Protein AF-A0A2V3A0S1-F1 (afdb_monomer_lite)

Foldseek 3Di:
DPPPPDDALVRLLVLLVVLQVLLVVLVVVLVVCCVPVNDDPVNVVSVVSSVVSNVSSVVSNVVSVVRVVD

Radius of gyration: 15.73 Å; chains: 1; bounding box: 34×24×46 Å

Secondary structure (DSSP, 8-state):
--------HHHHHHHHHHHHHHHHHHHHHHHHHHHHH-S-GGGHHHHHHHHHHHHHHHHHHHHHHHHH--

Structure (mmCIF, N/CA/C/O backbone):
data_AF-A0A2V3A0S1-F1
#
_entry.id   AF-A0A2V3A0S1-F1
#
loop_
_atom_site.group_PDB
_atom_site.id
_atom_site.type_symbol
_atom_site.label_atom_id
_atom_site.label_alt_id
_atom_site.label_comp_id
_atom_site.label_asym_id
_atom_site.label_entity_id
_atom_site.label_seq_id
_atom_site.pdbx_PDB_ins_code
_atom_site.Cartn_x
_atom_site.Cartn_y
_atom_site.Cartn_z
_atom_site.occupancy
_atom_site.B_iso_or_equiv
_atom_site.auth_seq_id
_atom_site.auth_comp_id
_atom_site.auth_asym_id
_atom_site.auth_atom_id
_atom_site.pdbx_PDB_model_num
ATOM 1 N N . MET A 1 1 ? -7.032 -15.660 -27.057 1.00 44.59 1 MET A N 1
ATOM 2 C CA . MET A 1 1 ? -5.595 -15.483 -26.742 1.00 44.59 1 MET A CA 1
ATOM 3 C C . MET A 1 1 ? -5.394 -14.057 -26.220 1.00 44.59 1 MET A C 1
ATOM 5 O O . MET A 1 1 ? -5.345 -13.126 -27.013 1.00 44.59 1 MET A O 1
ATOM 9 N N . PHE A 1 2 ? -5.392 -13.839 -24.899 1.00 53.25 2 PHE A N 1
ATOM 10 C CA . PHE A 1 2 ? -5.182 -12.496 -24.336 1.00 53.25 2 PHE A CA 1
ATOM 11 C C . PHE A 1 2 ? -3.712 -12.101 -24.527 1.00 53.25 2 PHE A C 1
ATOM 13 O O . PHE A 1 2 ? -2.832 -12.626 -23.843 1.00 53.25 2 PHE A O 1
ATOM 20 N N . LYS A 1 3 ? -3.427 -11.205 -25.482 1.00 54.56 3 LYS A N 1
ATOM 21 C CA . LYS A 1 3 ? -2.097 -10.598 -25.634 1.00 54.56 3 LYS A CA 1
ATOM 22 C C . LYS A 1 3 ? -1.785 -9.844 -24.337 1.00 54.56 3 LYS A C 1
ATOM 24 O O . LYS A 1 3 ? -2.385 -8.808 -24.066 1.00 54.56 3 LYS A O 1
ATOM 29 N N . ARG A 1 4 ? -0.888 -10.382 -23.502 1.00 63.84 4 ARG A N 1
ATOM 30 C CA . ARG A 1 4 ? -0.441 -9.705 -22.276 1.00 63.84 4 ARG A CA 1
ATOM 31 C C . ARG A 1 4 ? 0.237 -8.398 -22.679 1.00 63.84 4 ARG A C 1
ATOM 33 O O . ARG A 1 4 ? 1.256 -8.429 -23.368 1.00 63.84 4 ARG A O 1
ATOM 40 N N . LYS A 1 5 ? -0.329 -7.262 -22.265 1.00 68.81 5 LYS A N 1
ATOM 41 C CA . LYS A 1 5 ? 0.296 -5.950 -22.452 1.00 68.81 5 LYS A CA 1
ATOM 42 C C . LYS A 1 5 ? 1.637 -5.972 -21.708 1.00 68.81 5 LYS A C 1
ATOM 44 O O . LYS A 1 5 ? 1.670 -6.254 -20.510 1.00 68.81 5 LYS A O 1
ATOM 49 N N . ARG A 1 6 ? 2.748 -5.767 -22.423 1.00 72.56 6 ARG A N 1
ATOM 50 C CA . ARG A 1 6 ? 4.065 -5.607 -21.794 1.00 72.56 6 ARG A CA 1
ATOM 51 C C . ARG A 1 6 ? 4.123 -4.193 -21.240 1.00 72.56 6 ARG A C 1
ATOM 53 O O . ARG A 1 6 ? 4.152 -3.243 -22.013 1.00 72.56 6 ARG A O 1
ATOM 60 N N . TYR A 1 7 ? 4.080 -4.079 -19.922 1.00 78.44 7 TYR A N 1
ATOM 61 C CA . TYR A 1 7 ? 4.265 -2.803 -19.248 1.00 78.44 7 TYR A CA 1
ATOM 62 C C . TYR A 1 7 ? 5.751 -2.437 -19.240 1.00 78.44 7 TYR A C 1
ATOM 64 O O . TYR A 1 7 ? 6.616 -3.302 -19.084 1.00 78.44 7 TYR A O 1
ATOM 72 N N . THR A 1 8 ? 6.041 -1.156 -19.407 1.00 83.94 8 THR A N 1
ATOM 73 C CA . THR A 1 8 ? 7.390 -0.594 -19.288 1.00 83.94 8 THR A CA 1
ATOM 74 C C . THR A 1 8 ? 7.777 -0.423 -17.816 1.00 83.94 8 THR A C 1
ATOM 76 O O . THR A 1 8 ? 6.912 -0.294 -16.946 1.00 83.94 8 THR A O 1
ATOM 79 N N . ALA A 1 9 ? 9.078 -0.361 -17.508 1.00 84.00 9 ALA A N 1
ATOM 80 C CA . ALA A 1 9 ? 9.557 -0.102 -16.143 1.00 84.00 9 ALA A CA 1
ATOM 81 C C . ALA A 1 9 ? 8.975 1.201 -15.548 1.00 84.00 9 ALA A C 1
ATOM 83 O O . ALA A 1 9 ? 8.615 1.244 -14.369 1.00 84.00 9 ALA A O 1
ATOM 84 N N . LYS A 1 10 ? 8.788 2.240 -16.381 1.00 85.81 10 LYS A N 1
ATOM 85 C CA . LYS A 1 10 ? 8.139 3.504 -15.988 1.00 85.81 10 LYS A CA 1
ATOM 86 C C . LYS A 1 10 ? 6.679 3.307 -15.566 1.00 85.81 10 LYS A C 1
ATOM 88 O O . LYS A 1 10 ? 6.271 3.861 -14.549 1.00 85.81 10 LYS A O 1
ATOM 93 N N . GLU A 1 11 ? 5.908 2.496 -16.292 1.00 87.94 11 GLU A N 1
ATOM 94 C CA . GLU A 1 11 ? 4.513 2.187 -15.940 1.00 87.94 11 GLU A CA 1
ATOM 95 C C . GLU A 1 11 ? 4.415 1.370 -14.644 1.00 87.94 11 GLU A C 1
ATOM 97 O O . GLU A 1 11 ? 3.574 1.669 -13.797 1.00 87.94 11 GLU A O 1
ATOM 102 N N . PHE A 1 12 ? 5.303 0.388 -14.439 1.00 87.94 12 PHE A N 1
ATOM 103 C CA . PHE A 1 12 ? 5.384 -0.356 -13.174 1.00 87.94 12 PHE A CA 1
ATOM 104 C C . PHE A 1 12 ? 5.673 0.572 -11.988 1.00 87.94 12 PHE A C 1
ATOM 106 O O . PHE A 1 12 ? 5.036 0.458 -10.938 1.00 87.94 12 PHE A O 1
ATOM 113 N N . ARG A 1 13 ? 6.598 1.524 -12.162 1.00 87.25 13 ARG A N 1
ATOM 114 C CA . ARG A 1 13 ? 6.934 2.514 -11.136 1.00 87.25 13 ARG A CA 1
ATOM 115 C C . ARG A 1 13 ? 5.750 3.432 -10.835 1.00 87.25 13 ARG A C 1
ATOM 117 O O . ARG A 1 13 ? 5.413 3.591 -9.665 1.00 87.25 13 ARG A O 1
ATOM 124 N N . ALA A 1 14 ? 5.077 3.963 -11.856 1.00 90.69 14 ALA A N 1
ATOM 125 C CA . ALA A 1 14 ? 3.884 4.793 -11.677 1.00 90.69 14 ALA A CA 1
ATOM 126 C C . ALA A 1 14 ? 2.769 4.040 -10.932 1.00 90.69 14 ALA A C 1
ATOM 128 O O . ALA A 1 14 ? 2.238 4.549 -9.948 1.00 90.69 14 ALA A O 1
ATOM 129 N N . MET A 1 15 ? 2.488 2.793 -11.326 1.00 90.44 15 MET A N 1
ATOM 130 C CA . MET A 1 15 ? 1.516 1.942 -10.632 1.00 90.44 15 MET A CA 1
ATOM 131 C C . MET A 1 15 ? 1.899 1.725 -9.168 1.00 90.44 15 MET A C 1
ATOM 133 O O . MET A 1 15 ? 1.059 1.903 -8.291 1.00 90.44 15 MET A O 1
ATOM 137 N N . SER A 1 16 ? 3.167 1.408 -8.877 1.00 92.06 16 SER A N 1
ATOM 138 C CA . SER A 1 16 ? 3.618 1.212 -7.492 1.00 92.06 16 SER A CA 1
ATOM 139 C C . SER A 1 16 ? 3.384 2.441 -6.612 1.00 92.06 16 SER A C 1
ATOM 141 O O . SER A 1 16 ? 2.916 2.307 -5.485 1.00 92.06 16 SER A O 1
ATOM 143 N N . VAL A 1 17 ? 3.638 3.639 -7.151 1.00 92.75 17 VAL A N 1
ATOM 144 C CA . VAL A 1 17 ? 3.428 4.906 -6.443 1.00 92.75 17 VAL A CA 1
ATOM 145 C C . VAL A 1 17 ? 1.944 5.137 -6.170 1.00 92.75 17 VAL A C 1
ATOM 147 O O . VAL A 1 17 ? 1.598 5.491 -5.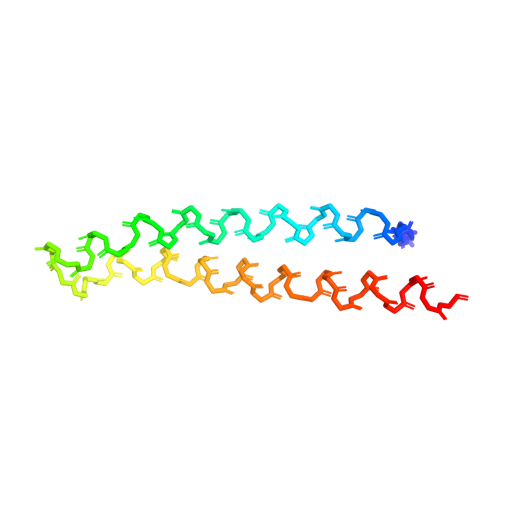049 1.00 92.75 17 VAL A O 1
ATOM 150 N N . ILE A 1 18 ? 1.062 4.874 -7.141 1.00 94.62 18 ILE A N 1
ATOM 151 C CA . ILE A 1 18 ? -0.394 4.999 -6.953 1.00 94.62 18 ILE A CA 1
ATOM 152 C C . ILE A 1 18 ? -0.867 4.110 -5.798 1.00 94.62 18 ILE A C 1
ATOM 154 O O . ILE A 1 18 ? -1.564 4.582 -4.901 1.00 94.62 18 ILE A O 1
ATOM 158 N N . TYR A 1 19 ? -0.445 2.845 -5.774 1.00 93.62 19 TYR A N 1
ATOM 159 C CA . TYR A 1 19 ? -0.806 1.924 -4.696 1.00 93.62 19 TYR A CA 1
ATOM 160 C C . TYR A 1 19 ? -0.261 2.363 -3.329 1.00 93.62 19 TYR A C 1
ATOM 162 O O . TYR A 1 19 ? -0.963 2.232 -2.328 1.00 93.62 19 TYR A O 1
ATOM 170 N N . PHE A 1 20 ? 0.945 2.938 -3.273 1.00 94.06 20 PHE A N 1
ATOM 171 C CA . PHE A 1 20 ? 1.478 3.505 -2.031 1.00 94.06 20 PHE A CA 1
ATOM 172 C C . PHE A 1 20 ? 0.724 4.747 -1.564 1.00 94.06 20 PHE A C 1
ATOM 174 O O . PHE A 1 20 ? 0.503 4.886 -0.366 1.00 94.06 20 PHE A O 1
ATOM 181 N N . ILE A 1 21 ? 0.290 5.618 -2.477 1.00 94.50 21 ILE A N 1
ATOM 182 C CA . ILE A 1 21 ? -0.528 6.787 -2.131 1.00 94.50 21 ILE A CA 1
ATOM 183 C C . ILE A 1 21 ? -1.868 6.334 -1.545 1.00 94.50 21 ILE A C 1
ATOM 185 O O . ILE A 1 21 ? -2.264 6.826 -0.492 1.00 94.50 21 ILE A O 1
ATOM 189 N N . ILE A 1 22 ? -2.532 5.358 -2.176 1.00 93.12 22 ILE A N 1
ATOM 190 C CA . ILE A 1 22 ? -3.793 4.789 -1.673 1.00 93.12 22 ILE A CA 1
ATOM 191 C C . ILE A 1 22 ? -3.589 4.188 -0.278 1.00 93.12 22 ILE A C 1
ATOM 193 O O . ILE A 1 22 ? -4.341 4.503 0.643 1.00 93.12 22 ILE A O 1
ATOM 197 N N . SER A 1 23 ? -2.545 3.372 -0.097 1.00 93.50 23 SER A N 1
ATOM 198 C CA . SER A 1 23 ? -2.216 2.792 1.208 1.00 93.50 23 SER A CA 1
ATOM 199 C C . SER A 1 23 ? -1.917 3.864 2.257 1.00 93.50 23 SER A C 1
ATOM 201 O O . SER A 1 23 ? -2.359 3.732 3.394 1.00 93.50 23 SER A O 1
ATOM 203 N N . GLY A 1 24 ? -1.167 4.909 1.905 1.00 92.00 24 GLY A N 1
ATOM 204 C CA . GLY A 1 24 ? -0.834 6.000 2.818 1.00 92.00 24 GLY A CA 1
ATOM 205 C C . GLY A 1 24 ? -2.066 6.800 3.234 1.00 92.00 24 GLY A C 1
ATOM 206 O O . GLY A 1 24 ? -2.225 7.116 4.409 1.00 92.00 24 GLY A O 1
ATOM 207 N N . PHE A 1 25 ? -2.978 7.066 2.298 1.00 93.69 25 PHE A N 1
ATOM 208 C CA . PHE A 1 25 ? -4.231 7.760 2.587 1.00 93.69 25 PHE A CA 1
ATOM 209 C C . PHE A 1 25 ? -5.127 6.948 3.530 1.00 93.69 25 PHE A C 1
ATOM 211 O O . PHE A 1 25 ? -5.644 7.483 4.509 1.00 93.69 25 PHE A O 1
ATOM 218 N N . LEU A 1 26 ? -5.253 5.639 3.286 1.00 92.38 26 LEU A N 1
ATOM 219 C CA . LEU A 1 26 ? -5.993 4.740 4.173 1.00 92.38 26 LEU A CA 1
ATOM 220 C C . LEU A 1 26 ? -5.363 4.673 5.568 1.00 92.38 26 LEU A C 1
ATOM 222 O O . LEU A 1 26 ? -6.086 4.719 6.557 1.00 92.38 26 LEU A O 1
ATOM 226 N N . LEU A 1 27 ? -4.031 4.634 5.662 1.00 92.56 27 LEU A N 1
ATOM 227 C CA . LEU A 1 27 ? -3.323 4.639 6.942 1.00 92.56 27 LEU A CA 1
ATOM 228 C C . LEU A 1 27 ? -3.639 5.901 7.761 1.00 92.56 27 LEU A C 1
ATOM 230 O O . LEU A 1 27 ? -3.940 5.799 8.949 1.00 92.56 27 LEU A O 1
ATOM 234 N N . ILE A 1 28 ? -3.624 7.075 7.123 1.00 91.94 28 ILE A N 1
ATOM 235 C CA . ILE A 1 28 ? -3.960 8.351 7.774 1.00 91.94 28 ILE A CA 1
ATOM 236 C C . ILE A 1 28 ? -5.417 8.373 8.245 1.00 91.94 28 ILE A C 1
ATOM 238 O O . ILE A 1 28 ? -5.694 8.985 9.266 1.00 91.94 28 ILE A O 1
ATOM 242 N N . GLY A 1 29 ? -6.342 7.714 7.544 1.00 87.12 29 GLY A N 1
ATOM 243 C CA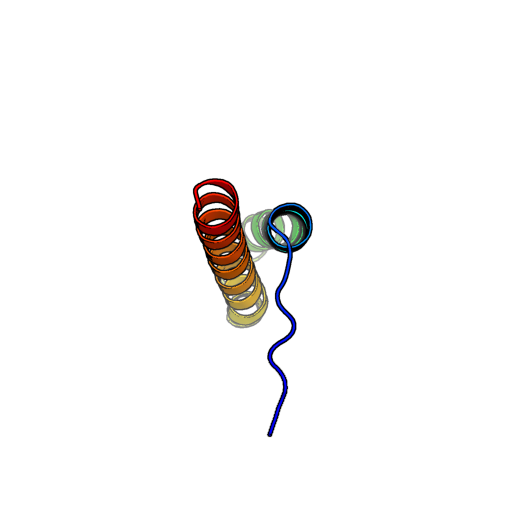 . GLY A 1 29 ? -7.734 7.598 7.990 1.00 87.12 29 GLY A CA 1
ATOM 244 C C . GLY A 1 29 ? -7.927 6.607 9.142 1.00 87.12 29 GLY A C 1
ATOM 245 O O . GLY A 1 29 ? -8.701 6.866 10.059 1.00 87.12 29 GLY A O 1
ATOM 246 N N . ILE A 1 30 ? -7.203 5.484 9.121 1.00 88.56 30 ILE A N 1
ATOM 247 C CA . ILE A 1 30 ? -7.346 4.408 10.112 1.00 88.56 30 ILE A CA 1
ATOM 248 C C . ILE A 1 30 ? -6.706 4.780 11.452 1.00 88.56 30 ILE A C 1
ATOM 250 O O . ILE A 1 30 ? -7.272 4.455 12.489 1.00 88.56 30 ILE A O 1
AT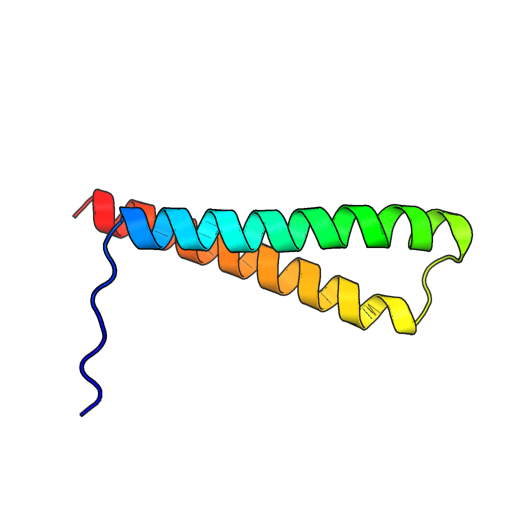OM 254 N N . ILE A 1 31 ? -5.548 5.452 11.462 1.00 87.94 31 ILE A N 1
ATOM 255 C CA . ILE A 1 31 ? -4.833 5.782 12.709 1.00 87.94 31 ILE A CA 1
ATOM 256 C C . ILE A 1 31 ? -5.700 6.616 13.676 1.00 87.94 31 ILE A C 1
ATOM 258 O O . ILE A 1 31 ? -5.831 6.211 14.829 1.00 87.94 31 ILE A O 1
ATOM 262 N N . PRO A 1 32 ? -6.324 7.736 13.259 1.00 88.25 32 PRO A N 1
ATOM 263 C CA . PRO A 1 32 ? -7.205 8.513 14.121 1.00 88.25 32 PRO A CA 1
ATOM 264 C C . PRO A 1 32 ? -8.416 7.699 14.565 1.00 88.25 32 PRO A C 1
ATOM 266 O O . PRO A 1 32 ? -8.717 7.679 15.751 1.00 88.25 32 PRO A O 1
ATOM 269 N N . ALA A 1 33 ? -9.068 6.986 13.641 1.00 85.06 33 ALA A N 1
ATOM 270 C CA . ALA A 1 33 ? -10.233 6.165 13.960 1.00 85.06 33 ALA A CA 1
ATOM 271 C C . ALA A 1 33 ? -9.900 5.128 15.047 1.00 85.06 33 ALA A C 1
ATOM 273 O O . ALA A 1 33 ? -10.601 5.025 16.048 1.00 85.06 33 ALA A O 1
ATOM 274 N N . PHE A 1 34 ? -8.756 4.455 14.918 1.00 86.12 34 PHE A N 1
ATOM 275 C CA . PHE A 1 34 ? -8.263 3.511 15.914 1.00 86.12 34 PHE A CA 1
ATOM 276 C C . PHE A 1 34 ? -7.970 4.166 17.276 1.00 86.12 34 PHE A C 1
ATOM 278 O O . PHE A 1 34 ? -8.232 3.558 18.310 1.00 86.12 34 PHE A O 1
ATOM 285 N N . ILE A 1 35 ? -7.447 5.398 17.292 1.00 86.75 35 ILE A N 1
ATOM 286 C CA . ILE A 1 35 ? -7.163 6.146 18.530 1.00 86.75 35 ILE A CA 1
ATOM 287 C C . ILE A 1 35 ? -8.456 6.575 19.243 1.00 86.75 35 ILE A C 1
ATOM 289 O O .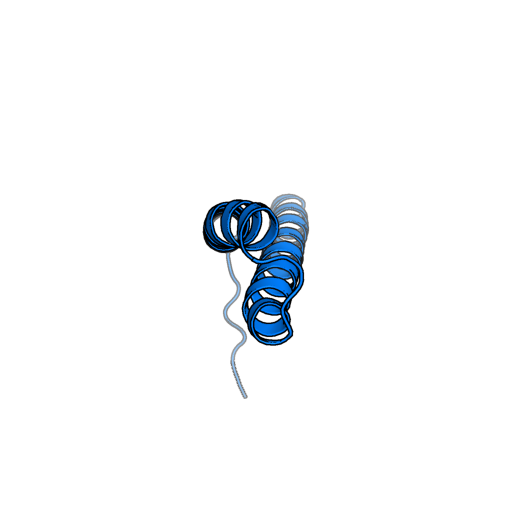 ILE A 1 35 ? -8.501 6.532 20.470 1.00 86.75 35 ILE A O 1
ATOM 293 N N . PHE A 1 36 ? -9.487 6.998 18.503 1.00 86.56 36 PHE A N 1
ATOM 294 C CA . PHE A 1 36 ? -10.723 7.536 19.083 1.00 86.56 36 PHE A CA 1
ATOM 295 C C . PHE A 1 36 ? -11.768 6.465 19.424 1.00 86.56 36 PHE A C 1
ATOM 297 O O . PHE A 1 36 ? -12.399 6.555 20.473 1.00 86.56 36 PHE A O 1
ATOM 304 N N . GLU A 1 37 ? -11.957 5.465 18.562 1.00 83.31 37 GLU A N 1
ATOM 305 C CA . GLU A 1 37 ? -13.046 4.476 18.669 1.00 83.31 37 GLU A CA 1
ATOM 306 C C . GLU A 1 37 ? -12.538 3.068 19.036 1.00 83.31 37 GLU A C 1
ATOM 308 O O . GLU A 1 37 ? -13.310 2.207 19.455 1.00 83.31 37 GLU A O 1
ATOM 313 N N . GLY A 1 38 ? -11.225 2.824 18.951 1.00 75.88 38 GLY A N 1
ATOM 314 C CA . GLY A 1 38 ? -10.632 1.507 19.179 1.00 75.88 38 GLY A CA 1
ATOM 315 C C . GLY A 1 38 ? -10.755 0.569 17.972 1.00 75.88 38 GLY A C 1
ATOM 316 O O . GLY A 1 38 ? -11.075 0.973 16.857 1.00 75.88 38 GLY A O 1
ATOM 317 N N . LEU A 1 39 ? -10.437 -0.717 18.168 1.00 75.44 39 LEU A N 1
ATOM 318 C CA . LEU A 1 39 ? -10.437 -1.720 17.092 1.00 75.44 39 LEU A CA 1
ATOM 319 C C . LEU A 1 39 ? -11.856 -2.252 16.8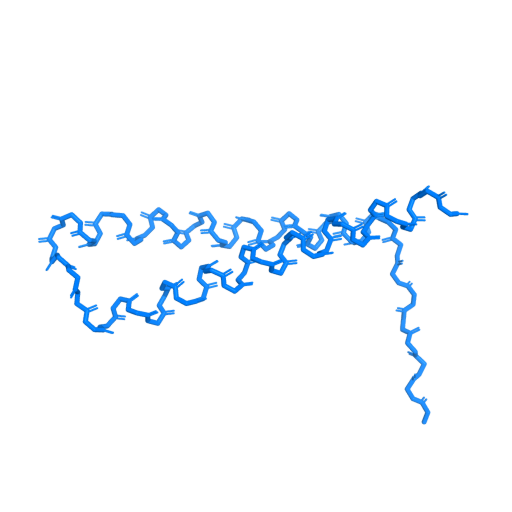43 1.00 75.44 39 LEU A C 1
ATOM 321 O O . LEU A 1 39 ? -12.240 -3.314 17.335 1.00 75.44 39 LEU A O 1
ATOM 325 N N . GLU A 1 40 ? -12.642 -1.520 16.058 1.00 79.69 40 GLU A N 1
ATOM 326 C CA . GLU A 1 40 ? -13.955 -1.993 15.626 1.00 79.69 40 GLU A CA 1
ATOM 327 C C . GLU A 1 40 ? -13.873 -2.934 14.414 1.00 79.69 40 GLU A C 1
ATOM 329 O O . GLU A 1 40 ? -13.024 -2.804 13.529 1.00 79.69 40 GLU A O 1
ATOM 334 N N . LYS A 1 41 ? -14.814 -3.886 14.323 1.00 80.38 41 LYS A N 1
ATOM 335 C CA . LYS A 1 41 ? -14.888 -4.840 13.198 1.00 80.38 41 LYS A CA 1
ATOM 336 C C . LYS A 1 41 ? -15.105 -4.151 11.846 1.00 80.38 41 LYS A C 1
ATOM 338 O O . LYS A 1 41 ? -14.738 -4.701 10.814 1.00 80.38 41 LYS A O 1
ATOM 343 N N . THR A 1 42 ? -15.681 -2.957 11.844 1.00 82.69 42 THR A N 1
ATOM 344 C CA . THR A 1 42 ? -15.867 -2.100 10.665 1.00 82.69 42 THR A CA 1
ATOM 345 C C . THR A 1 42 ? -14.532 -1.614 10.089 1.00 82.69 42 THR A C 1
ATOM 347 O O . THR A 1 42 ? -14.421 -1.440 8.876 1.00 82.69 42 THR A O 1
ATOM 350 N N . MET A 1 43 ? -13.484 -1.498 10.915 1.00 81.94 43 MET A N 1
ATOM 351 C CA . MET A 1 43 ? -12.144 -1.060 10.504 1.00 81.94 43 MET A CA 1
ATOM 352 C C . MET A 1 43 ? -11.297 -2.172 9.869 1.00 81.94 43 MET A C 1
ATOM 354 O O . MET A 1 43 ? -10.299 -1.886 9.207 1.00 81.94 43 MET A O 1
ATOM 358 N N . LEU A 1 44 ? -11.702 -3.441 9.995 1.00 86.75 44 LEU A N 1
ATOM 359 C CA . LEU A 1 44 ? -11.010 -4.565 9.348 1.00 86.75 44 LEU A CA 1
ATOM 360 C C . LEU A 1 44 ? -10.981 -4.416 7.826 1.00 86.75 44 LEU A C 1
ATOM 362 O O . LEU A 1 44 ? -9.958 -4.681 7.200 1.00 86.75 44 LEU A O 1
ATOM 366 N N . PHE A 1 45 ? -12.084 -3.970 7.225 1.00 87.94 45 PHE A N 1
ATOM 367 C CA . PHE A 1 45 ? -12.175 -3.798 5.777 1.00 87.94 45 PHE A CA 1
ATOM 368 C C . PHE A 1 45 ? -11.183 -2.753 5.226 1.00 87.94 45 PHE A C 1
ATOM 370 O O . PHE A 1 45 ? -10.368 -3.117 4.369 1.00 87.94 45 PHE A O 1
ATOM 377 N N . PRO A 1 46 ? -11.165 -1.492 5.709 1.00 89.44 46 PRO A N 1
ATOM 378 C CA . PRO A 1 46 ? -10.181 -0.512 5.255 1.00 89.44 46 PRO A CA 1
ATOM 379 C C . PRO A 1 46 ? -8.744 -0.932 5.591 1.00 89.44 46 PRO A C 1
ATOM 381 O O . PRO A 1 46 ? -7.841 -0.677 4.796 1.00 89.44 46 PRO A O 1
ATOM 384 N N . PHE A 1 47 ? -8.520 -1.650 6.696 1.00 89.56 47 PHE A N 1
ATOM 385 C CA . PHE A 1 47 ? -7.198 -2.175 7.043 1.00 89.56 47 PHE A CA 1
ATOM 386 C C . PHE A 1 47 ? -6.702 -3.244 6.056 1.00 89.56 47 PHE A C 1
ATOM 388 O O . PHE A 1 47 ? -5.554 -3.201 5.610 1.00 89.56 47 PHE A O 1
ATOM 395 N N . ILE A 1 48 ? -7.569 -4.171 5.637 1.00 92.31 48 ILE A N 1
ATOM 396 C CA . ILE A 1 48 ? -7.245 -5.167 4.603 1.00 92.31 48 ILE A CA 1
ATOM 397 C C . ILE A 1 48 ? -6.977 -4.478 3.257 1.00 92.31 48 ILE A C 1
ATOM 399 O O . ILE A 1 48 ? -6.017 -4.826 2.566 1.00 92.31 48 ILE A O 1
ATOM 403 N N . LEU A 1 49 ? -7.773 -3.475 2.875 1.00 92.69 49 LEU A N 1
ATOM 404 C CA . LEU A 1 49 ? -7.531 -2.690 1.658 1.00 92.69 49 LEU A CA 1
ATOM 405 C C . LEU A 1 49 ? -6.195 -1.935 1.701 1.00 92.69 49 LEU A C 1
ATOM 407 O O . LEU A 1 49 ? -5.459 -1.895 0.712 1.00 92.69 49 LEU A O 1
ATOM 411 N N . MET A 1 50 ? -5.839 -1.384 2.857 1.00 94.50 50 MET A N 1
ATOM 412 C CA . MET A 1 50 ? -4.547 -0.742 3.070 1.00 94.50 50 MET A CA 1
ATOM 413 C C . MET A 1 50 ? -3.404 -1.749 2.895 1.00 94.50 50 MET A C 1
ATOM 415 O O . MET A 1 50 ? -2.481 -1.508 2.123 1.00 94.50 50 MET A O 1
ATOM 419 N N . LEU A 1 51 ? -3.484 -2.915 3.539 1.00 94.31 51 LEU A N 1
ATOM 420 C CA . LEU A 1 51 ? -2.444 -3.940 3.425 1.00 94.31 51 LEU A CA 1
ATOM 421 C C . LEU A 1 51 ? -2.321 -4.493 2.001 1.00 94.31 51 LEU A C 1
ATOM 423 O O . LEU A 1 51 ? -1.214 -4.634 1.482 1.00 94.31 51 LEU A O 1
ATOM 427 N N . THR A 1 52 ? -3.442 -4.786 1.342 1.00 94.94 52 THR A N 1
ATOM 428 C CA . THR A 1 52 ? -3.440 -5.306 -0.034 1.00 94.94 52 THR A CA 1
ATOM 429 C C . THR A 1 52 ? -2.877 -4.286 -1.020 1.00 94.94 52 THR A C 1
ATOM 431 O O . THR A 1 52 ? -2.063 -4.656 -1.870 1.00 94.94 52 THR A O 1
ATOM 434 N N . SER A 1 53 ? -3.234 -3.004 -0.894 1.00 93.06 53 SER A N 1
ATOM 435 C CA . SER A 1 53 ? -2.653 -1.934 -1.714 1.00 93.06 53 SER A CA 1
ATOM 436 C C . SER A 1 53 ? -1.155 -1.764 -1.449 1.00 93.06 53 SER A C 1
ATOM 438 O O . SER A 1 53 ? -0.387 -1.719 -2.409 1.00 93.06 53 SER A O 1
ATOM 440 N N . LEU A 1 54 ? -0.702 -1.802 -0.192 1.00 94.31 54 LEU A N 1
ATOM 441 C CA . LEU A 1 54 ? 0.722 -1.759 0.157 1.00 94.31 54 LEU A CA 1
ATOM 442 C C . LEU A 1 54 ? 1.510 -2.906 -0.494 1.00 94.31 54 LEU A C 1
ATOM 444 O O . LEU A 1 54 ? 2.507 -2.667 -1.179 1.00 94.31 54 LEU A O 1
ATOM 448 N N . ILE A 1 55 ? 1.041 -4.148 -0.329 1.00 95.12 55 ILE A N 1
ATOM 449 C CA . ILE A 1 55 ? 1.668 -5.343 -0.917 1.00 95.12 55 ILE A CA 1
ATOM 450 C C . ILE A 1 55 ? 1.709 -5.218 -2.441 1.00 95.12 55 ILE A C 1
ATOM 452 O O . ILE A 1 55 ? 2.740 -5.469 -3.067 1.00 95.12 55 ILE A O 1
ATOM 456 N N . THR A 1 56 ? 0.605 -4.782 -3.046 1.00 93.50 56 THR A N 1
ATOM 457 C CA . THR A 1 56 ? 0.514 -4.586 -4.494 1.00 93.50 56 THR A CA 1
ATOM 458 C C . THR A 1 56 ? 1.524 -3.540 -4.969 1.00 93.50 56 THR A C 1
ATOM 460 O O . THR A 1 56 ? 2.256 -3.792 -5.928 1.00 93.50 56 THR A O 1
ATOM 463 N N . GLY A 1 57 ? 1.657 -2.416 -4.262 1.00 90.94 57 GLY A N 1
ATOM 464 C CA . GLY A 1 57 ? 2.670 -1.397 -4.539 1.00 90.94 57 GLY A CA 1
ATOM 465 C C . GLY A 1 57 ? 4.095 -1.956 -4.508 1.00 90.94 57 GLY A C 1
ATOM 466 O O . GLY A 1 57 ? 4.867 -1.732 -5.445 1.00 90.94 57 GLY A O 1
ATOM 467 N N . ILE A 1 58 ? 4.428 -2.769 -3.498 1.00 93.62 58 ILE A N 1
ATOM 468 C CA . ILE A 1 58 ? 5.732 -3.446 -3.396 1.00 93.62 58 ILE A CA 1
ATOM 469 C C . ILE A 1 58 ? 5.959 -4.373 -4.597 1.00 93.62 58 ILE A C 1
ATOM 471 O O . ILE A 1 58 ? 7.017 -4.315 -5.225 1.00 93.62 58 ILE A O 1
ATOM 475 N N . LEU A 1 59 ? 4.969 -5.188 -4.971 1.00 92.62 59 LEU A N 1
ATOM 476 C CA . LEU A 1 59 ? 5.076 -6.110 -6.107 1.00 92.62 59 LEU A CA 1
ATOM 477 C C . LEU A 1 59 ? 5.321 -5.376 -7.431 1.00 92.62 59 LEU A C 1
ATOM 479 O O . LEU A 1 59 ? 6.178 -5.799 -8.214 1.00 92.62 59 LEU A O 1
ATOM 483 N N . TYR A 1 60 ? 4.605 -4.274 -7.680 1.00 91.88 60 TYR A N 1
ATOM 484 C CA . TYR A 1 60 ? 4.818 -3.440 -8.866 1.00 91.88 60 TYR A CA 1
ATOM 485 C C . TYR A 1 60 ? 6.216 -2.813 -8.864 1.00 91.88 60 TYR A C 1
ATOM 487 O O . TYR A 1 60 ? 6.870 -2.804 -9.907 1.00 91.88 60 TYR A O 1
ATOM 495 N N . ARG A 1 61 ? 6.723 -2.374 -7.705 1.00 89.75 61 ARG A N 1
ATOM 496 C CA . ARG A 1 61 ? 8.076 -1.810 -7.584 1.00 89.75 61 ARG A CA 1
ATOM 497 C C . ARG A 1 61 ? 9.163 -2.852 -7.851 1.00 89.75 61 ARG A C 1
ATOM 499 O O . ARG A 1 61 ? 10.082 -2.587 -8.621 1.00 89.75 61 ARG A O 1
ATOM 506 N N . ILE A 1 62 ? 9.031 -4.052 -7.282 1.00 91.44 62 ILE A N 1
ATOM 507 C CA . ILE A 1 62 ? 9.969 -5.162 -7.514 1.00 91.44 62 ILE A CA 1
ATOM 508 C C . ILE A 1 62 ? 9.956 -5.576 -8.990 1.00 91.44 62 ILE A C 1
ATOM 510 O O . ILE A 1 62 ? 11.015 -5.758 -9.591 1.00 91.44 62 ILE A O 1
ATOM 514 N N . ARG A 1 63 ? 8.770 -5.709 -9.601 1.00 87.06 63 ARG A N 1
ATOM 515 C CA . ARG A 1 63 ? 8.658 -6.018 -11.036 1.00 87.06 63 ARG A CA 1
ATOM 516 C C . ARG A 1 63 ? 9.259 -4.924 -11.910 1.00 87.06 63 ARG A C 1
ATOM 518 O O . ARG A 1 63 ? 9.958 -5.263 -12.856 1.00 87.06 63 ARG A O 1
ATOM 525 N N . GLY A 1 64 ? 9.033 -3.652 -11.582 1.00 86.19 64 GLY A N 1
ATOM 526 C CA . GLY A 1 64 ? 9.627 -2.521 -12.295 1.00 86.19 64 GLY A CA 1
ATOM 527 C C . GLY A 1 64 ? 11.152 -2.599 -12.328 1.00 86.19 64 GLY A C 1
ATOM 528 O O . GLY A 1 64 ? 11.728 -2.541 -13.409 1.00 86.19 64 GLY A O 1
ATOM 529 N N . HIS A 1 65 ? 11.788 -2.852 -11.180 1.00 87.31 65 HIS A N 1
ATOM 530 C CA . HIS A 1 65 ? 13.244 -3.018 -11.104 1.00 87.31 65 HIS A CA 1
ATOM 531 C C . HIS A 1 65 ? 13.764 -4.213 -11.917 1.00 87.31 65 HIS A C 1
ATOM 533 O O . HIS A 1 65 ? 14.801 -4.107 -12.563 1.00 87.31 65 HIS A O 1
ATOM 539 N N . ARG A 1 66 ? 13.041 -5.343 -11.946 1.00 85.31 66 ARG A N 1
ATOM 540 C CA . ARG A 1 66 ? 13.436 -6.496 -12.780 1.00 85.31 66 ARG A CA 1
ATOM 541 C C . ARG A 1 66 ? 13.341 -6.216 -14.279 1.00 85.31 66 ARG A C 1
ATOM 543 O O . ARG A 1 66 ? 14.099 -6.799 -15.039 1.00 85.31 66 ARG A O 1
ATOM 550 N N . VAL A 1 67 ? 12.393 -5.380 -14.702 1.00 84.56 67 VAL A N 1
ATOM 551 C CA . VAL A 1 67 ? 12.234 -4.990 -16.113 1.00 84.56 67 VAL A CA 1
ATOM 552 C C . VAL A 1 67 ? 13.260 -3.933 -16.518 1.00 84.56 67 VAL A C 1
ATOM 554 O O . VAL A 1 67 ? 13.642 -3.893 -17.673 1.00 84.56 67 VAL A O 1
ATOM 557 N N . GLU A 1 68 ? 13.707 -3.089 -15.589 1.00 79.31 68 GLU A N 1
ATOM 558 C CA . GLU A 1 68 ? 14.776 -2.108 -15.826 1.00 79.31 68 GLU A CA 1
ATOM 559 C C . GLU A 1 68 ? 16.171 -2.756 -15.896 1.00 79.31 68 GLU A C 1
ATOM 561 O O . GLU A 1 68 ? 17.055 -2.237 -16.566 1.00 79.31 68 GLU A O 1
ATOM 566 N N . SER A 1 69 ? 16.362 -3.891 -15.215 1.00 72.38 69 SER A N 1
ATOM 567 C CA . SER A 1 69 ? 17.628 -4.637 -15.168 1.00 72.38 69 SER A CA 1
ATOM 568 C C . SER A 1 69 ? 17.831 -5.644 -16.316 1.00 72.38 69 SER A C 1
ATOM 570 O O . SER A 1 69 ? 18.905 -6.242 -16.379 1.00 72.38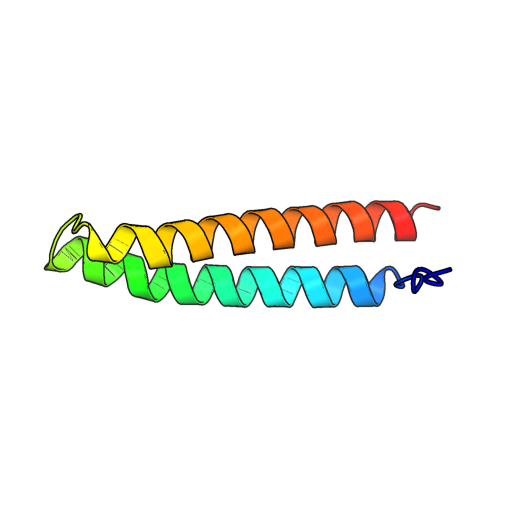 69 SER A O 1
ATOM 572 N N . ASN A 1 70 ? 16.821 -5.875 -17.162 1.00 61.34 70 ASN A N 1
ATOM 573 C CA . ASN A 1 70 ? 16.853 -6.782 -18.322 1.00 61.34 70 ASN A CA 1
ATOM 574 C C . ASN A 1 70 ? 16.826 -5.980 -19.622 1.00 61.34 70 ASN A C 1
ATOM 576 O O . ASN A 1 70 ? 17.465 -6.433 -20.594 1.00 61.34 70 ASN A O 1
#

Organism: NCBI:txid665099

Sequence (70 aa):
MFKRKRYTAKEFRAMSVIYFIISGFLLIGIIPAFIFEGLEKTMLFPFILMLTSLITGILYRIRGHRVESN

pLDDT: mean 85.61, std 10.35, range [44.59, 95.12]